Protein AF-A0AAP2E3U0-F1 (afdb_monomer_lite)

Foldseek 3Di:
DVVVVVPDPPVVVVVVQVVCVVVVNPDPPPPPPPVVVVVVPPPPDDPDDDDDDPPPDDPQWDWDFQPPPDPDDGDIDTGGPPDDDDDDDDD

Radius of gyration: 23.52 Å; chains: 1; bounding box: 49×25×58 Å

Secondary structure (DSSP, 8-state):
-HHHHTTS-HHHHHHHHHHHHHTT---------HHHHHHHT-------------------EEEEEEE-STT--SEEEEEETTS--------

pLDDT: mean 71.76, std 15.89, range [39.75, 94.62]

Sequence (91 aa):
LNLLIEKLPEDYLKSIFSQLKILGISEIK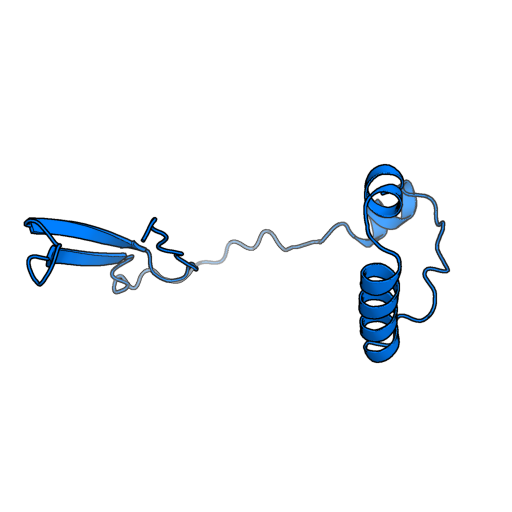ELGNPLELEKKFKFTKSINKSIKNSLCHNKSSIYLKGGRQNNLKYVEVTIPKNQITVITGVS

Structure (mmCIF, N/CA/C/O backbone):
data_AF-A0AAP2E3U0-F1
#
_entry.id   AF-A0AAP2E3U0-F1
#
loop_
_atom_site.group_PDB
_atom_site.id
_atom_site.type_symbol
_atom_site.label_atom_id
_atom_site.label_alt_id
_atom_site.label_comp_id
_atom_site.label_asym_id
_atom_site.label_entity_id
_atom_site.label_seq_id
_atom_site.pdbx_PDB_ins_code
_atom_site.Cartn_x
_atom_site.Cartn_y
_atom_site.Cartn_z
_atom_site.occupancy
_atom_site.B_iso_or_equiv
_atom_site.auth_seq_id
_atom_site.auth_comp_id
_atom_site.auth_asym_id
_atom_site.auth_atom_id
_atom_site.pdbx_PDB_model_num
ATOM 1 N N . LEU A 1 1 ? 7.228 -12.710 22.574 1.00 47.69 1 LEU A N 1
ATOM 2 C CA . LEU A 1 1 ? 7.983 -11.437 22.647 1.00 47.69 1 LEU A CA 1
ATOM 3 C C . LEU A 1 1 ? 9.468 -11.651 22.949 1.00 47.69 1 LEU A C 1
ATOM 5 O O . LEU A 1 1 ? 10.275 -11.025 22.281 1.00 47.69 1 LEU A O 1
ATOM 9 N N . ASN A 1 2 ? 9.834 -12.560 23.864 1.00 39.75 2 ASN A N 1
ATOM 10 C CA . ASN A 1 2 ? 11.240 -12.816 24.228 1.00 39.75 2 ASN A CA 1
ATOM 11 C C . ASN A 1 2 ? 12.159 -13.169 23.044 1.00 39.75 2 ASN A C 1
ATOM 13 O O . ASN A 1 2 ? 13.279 -12.684 23.006 1.00 39.75 2 ASN A O 1
ATOM 17 N N . LEU A 1 3 ? 11.669 -13.895 22.028 1.00 43.72 3 LEU A N 1
ATOM 18 C CA . LEU A 1 3 ? 12.459 -14.224 20.827 1.00 43.72 3 LEU A CA 1
ATOM 19 C C . LEU A 1 3 ? 12.797 -13.010 19.932 1.00 43.72 3 LEU A C 1
ATOM 21 O O . LEU A 1 3 ? 13.709 -13.077 19.116 1.00 43.72 3 LEU A O 1
ATOM 25 N N . LEU A 1 4 ? 12.019 -11.925 20.034 1.00 47.47 4 LEU A N 1
ATOM 26 C CA . LEU A 1 4 ? 12.158 -10.709 19.218 1.00 47.47 4 LEU A CA 1
ATOM 27 C C . LEU A 1 4 ? 13.071 -9.677 19.892 1.00 47.47 4 LEU A C 1
ATOM 29 O O . LEU A 1 4 ? 13.738 -8.917 19.201 1.00 47.47 4 LEU A O 1
ATOM 33 N N . ILE A 1 5 ? 13.117 -9.687 21.227 1.00 54.25 5 ILE A N 1
ATOM 34 C CA . ILE A 1 5 ? 13.984 -8.822 22.038 1.00 54.25 5 ILE A CA 1
ATOM 35 C C . ILE A 1 5 ? 15.446 -9.265 21.903 1.00 54.25 5 ILE A C 1
ATOM 37 O O . ILE A 1 5 ? 16.327 -8.428 21.784 1.00 54.25 5 ILE A O 1
ATOM 41 N N . GLU A 1 6 ? 15.695 -10.574 21.813 1.00 56.34 6 GLU A N 1
ATOM 42 C CA . GLU A 1 6 ? 17.049 -11.140 21.721 1.00 56.34 6 GLU A CA 1
ATOM 43 C C . GLU A 1 6 ? 17.736 -10.885 20.364 1.00 56.34 6 GLU A C 1
ATOM 45 O O . GLU A 1 6 ? 18.957 -10.946 20.252 1.00 56.34 6 GLU A O 1
ATOM 50 N N . LYS A 1 7 ? 16.957 -10.579 19.315 1.00 58.50 7 LYS A N 1
ATOM 51 C CA . LYS A 1 7 ? 17.466 -10.303 17.960 1.00 58.50 7 LYS A CA 1
ATOM 52 C C . LYS A 1 7 ? 17.546 -8.823 17.602 1.00 58.50 7 LYS A C 1
ATOM 54 O O . LYS A 1 7 ? 18.012 -8.508 16.505 1.00 58.50 7 LYS A O 1
ATOM 59 N N . LEU A 1 8 ? 17.072 -7.926 18.464 1.00 65.56 8 LEU A N 1
ATOM 60 C CA . LEU A 1 8 ? 17.022 -6.507 18.145 1.00 65.56 8 LEU A CA 1
ATOM 61 C C . LEU A 1 8 ? 18.213 -5.781 18.787 1.00 65.56 8 LEU A C 1
ATOM 63 O O . LEU A 1 8 ? 18.382 -5.881 19.999 1.00 65.56 8 LEU A O 1
ATOM 67 N N . PRO A 1 9 ? 19.036 -5.050 18.012 1.00 76.75 9 PRO A N 1
ATOM 68 C CA . PRO A 1 9 ? 20.149 -4.292 18.576 1.00 76.75 9 PRO A CA 1
ATOM 69 C C . PRO A 1 9 ? 19.666 -3.293 19.637 1.00 76.75 9 PRO A C 1
ATOM 71 O O . PRO A 1 9 ? 18.636 -2.640 19.454 1.00 76.75 9 PRO A O 1
ATOM 74 N N . GLU A 1 10 ? 20.438 -3.140 20.713 1.00 71.81 10 GLU A N 1
ATOM 75 C CA . GLU A 1 10 ? 20.112 -2.299 21.881 1.00 71.81 10 GLU A CA 1
ATOM 76 C C . GLU A 1 10 ? 19.725 -0.855 21.511 1.00 71.81 10 GLU A C 1
ATOM 78 O O . GLU A 1 10 ? 18.830 -0.254 22.111 1.00 71.81 10 GLU A O 1
ATOM 83 N N . ASP A 1 11 ? 20.329 -0.310 20.454 1.00 71.06 11 ASP A N 1
ATOM 84 C CA . ASP A 1 11 ? 20.038 1.037 19.957 1.00 71.06 11 ASP A CA 1
ATOM 85 C C . ASP A 1 11 ? 18.590 1.194 19.466 1.00 71.06 11 ASP A C 1
ATOM 87 O O . ASP A 1 11 ? 17.951 2.230 19.686 1.00 71.06 11 ASP A O 1
ATOM 91 N N . TYR A 1 12 ? 18.031 0.151 18.846 1.00 76.38 12 TYR A N 1
ATOM 92 C CA . TYR A 1 12 ? 16.637 0.145 18.402 1.00 76.38 12 TYR A CA 1
ATOM 93 C C . TYR A 1 12 ? 15.681 0.054 19.585 1.00 76.38 12 TYR A C 1
ATOM 95 O O . TYR A 1 12 ? 14.682 0.775 19.616 1.00 76.38 12 TYR A O 1
ATOM 103 N N . LEU A 1 13 ? 16.004 -0.770 20.584 1.00 73.62 13 LEU A N 1
ATOM 104 C CA . LEU A 1 13 ? 15.223 -0.850 21.818 1.00 73.62 13 LEU A CA 1
ATOM 105 C C . LEU A 1 13 ? 15.181 0.510 22.516 1.00 73.62 13 LEU A C 1
ATOM 107 O O . LEU A 1 13 ? 14.106 0.989 22.876 1.00 73.62 13 LEU A O 1
ATOM 111 N N . LYS A 1 14 ? 16.323 1.192 22.612 1.00 76.25 14 LYS A N 1
ATOM 112 C CA . LYS A 1 14 ? 16.422 2.530 23.205 1.00 76.25 14 LYS A CA 1
ATOM 113 C C . LYS A 1 14 ? 15.563 3.566 22.474 1.00 76.25 14 LYS A C 1
ATOM 115 O O . LYS A 1 14 ? 14.904 4.384 23.119 1.00 76.25 14 LYS A O 1
ATOM 120 N N . SER A 1 15 ? 15.531 3.510 21.142 1.00 78.38 15 SER A N 1
ATOM 121 C CA . SER A 1 15 ? 14.677 4.375 20.319 1.00 78.38 15 SER A CA 1
ATOM 122 C C . SER A 1 15 ? 13.187 4.104 20.558 1.00 78.38 15 SER A C 1
ATOM 124 O O . SER A 1 15 ? 12.414 5.034 20.800 1.00 78.38 15 SER A O 1
ATOM 126 N N . ILE A 1 16 ? 12.792 2.828 20.591 1.00 80.56 16 ILE A N 1
ATOM 127 C CA . ILE A 1 16 ? 11.408 2.409 20.848 1.00 80.56 16 ILE A CA 1
ATOM 128 C C . ILE A 1 16 ? 10.961 2.846 22.250 1.00 80.56 16 ILE A C 1
ATOM 130 O O . ILE A 1 16 ? 9.903 3.456 22.399 1.00 80.56 16 ILE A O 1
ATOM 134 N N . PHE A 1 17 ? 11.776 2.613 23.281 1.00 75.88 17 PHE A N 1
ATOM 135 C CA . PHE A 1 17 ? 11.452 3.027 24.649 1.00 75.88 17 PHE A CA 1
ATOM 136 C C . PHE A 1 17 ? 11.367 4.548 24.806 1.00 75.88 17 PHE A C 1
ATOM 138 O O . PHE A 1 17 ? 10.508 5.038 25.539 1.00 75.88 17 PHE A O 1
ATOM 145 N N . SER A 1 18 ? 12.203 5.306 24.092 1.00 76.31 18 SER A N 1
ATOM 146 C CA . SER A 1 18 ? 12.108 6.770 24.047 1.00 76.31 18 SER A CA 1
ATOM 147 C C . SER A 1 18 ? 10.756 7.226 23.494 1.00 76.31 18 SER A C 1
ATOM 149 O O . SER A 1 18 ? 10.070 8.040 24.114 1.00 76.31 18 SER A O 1
ATOM 151 N N . GLN A 1 19 ? 10.324 6.643 22.373 1.00 79.25 19 GLN A N 1
ATOM 152 C CA . GLN A 1 19 ? 9.034 6.960 21.758 1.00 79.25 19 GLN A CA 1
ATOM 153 C C . GLN A 1 19 ? 7.857 6.594 22.668 1.00 79.25 19 GLN A C 1
ATOM 155 O O . GLN A 1 19 ? 6.942 7.397 22.844 1.00 79.25 19 GLN A O 1
ATOM 160 N N . LEU A 1 20 ? 7.898 5.422 23.303 1.00 77.00 20 LEU A N 1
ATOM 161 C CA . LEU A 1 20 ? 6.867 4.999 24.256 1.00 77.00 20 LEU A CA 1
ATOM 162 C C . LEU A 1 20 ? 6.789 5.940 25.466 1.00 77.00 20 LEU A C 1
ATOM 164 O O . LEU A 1 20 ? 5.695 6.321 25.886 1.00 77.00 20 LEU A O 1
ATOM 168 N N . LYS A 1 21 ? 7.939 6.400 25.969 1.00 75.62 21 LYS A N 1
ATOM 169 C CA . LYS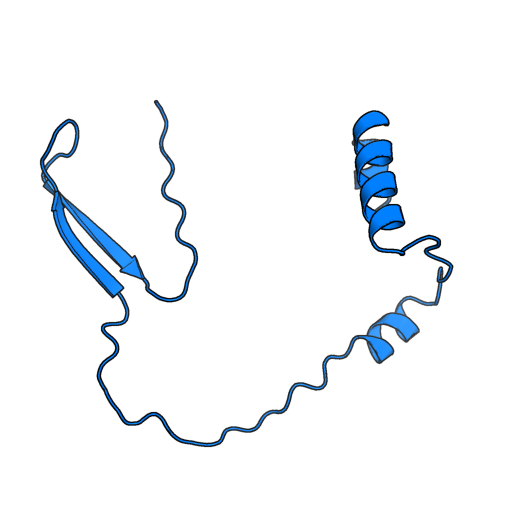 A 1 21 ? 8.009 7.379 27.058 1.00 75.62 21 LYS A CA 1
ATOM 170 C C . LYS A 1 21 ? 7.421 8.735 26.662 1.00 75.62 21 LYS A C 1
ATOM 172 O O . LYS A 1 21 ? 6.706 9.331 27.463 1.00 75.62 21 LYS A O 1
ATOM 1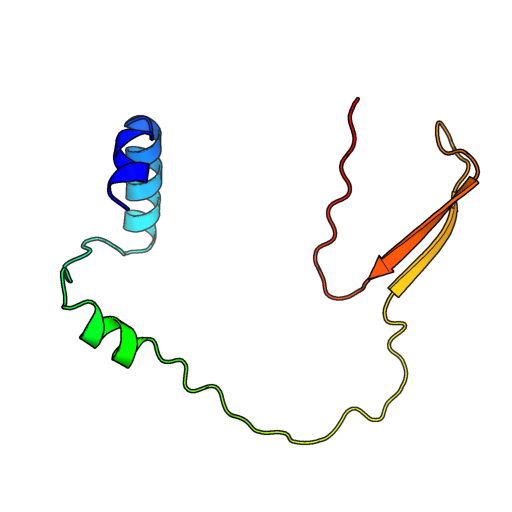77 N N . ILE A 1 22 ? 7.682 9.203 25.437 1.00 78.00 22 ILE A N 1
ATOM 178 C CA . ILE A 1 22 ? 7.089 10.438 24.887 1.00 78.00 22 ILE A CA 1
ATOM 179 C C . ILE A 1 22 ? 5.560 10.330 24.827 1.00 78.00 22 ILE A C 1
ATOM 181 O O . ILE A 1 22 ? 4.861 11.298 25.112 1.00 78.00 22 ILE A O 1
ATOM 185 N N . LEU A 1 23 ? 5.038 9.142 24.520 1.00 70.94 23 LEU A N 1
ATOM 186 C CA . LEU A 1 23 ? 3.602 8.854 24.493 1.00 70.94 23 LEU A CA 1
ATOM 187 C C . LEU A 1 23 ? 2.979 8.686 25.895 1.00 70.94 23 LEU A C 1
ATOM 189 O O . LEU A 1 23 ? 1.792 8.386 25.998 1.00 70.94 23 LEU A O 1
ATOM 193 N N . GLY A 1 24 ? 3.751 8.876 26.973 1.00 65.75 24 GLY A N 1
ATOM 194 C CA . GLY A 1 24 ? 3.282 8.731 28.355 1.00 65.75 24 GLY A CA 1
ATOM 195 C C . GLY A 1 24 ? 3.154 7.278 28.823 1.00 65.75 24 GLY A C 1
ATOM 196 O O . GLY A 1 24 ? 2.589 7.020 29.882 1.00 65.75 24 GLY A O 1
ATOM 197 N N . ILE A 1 25 ? 3.685 6.324 28.055 1.00 69.50 25 ILE A N 1
ATOM 198 C CA . ILE A 1 25 ? 3.683 4.896 28.378 1.00 69.50 25 ILE A CA 1
ATOM 199 C C . ILE A 1 25 ? 4.990 4.609 29.127 1.00 69.50 25 ILE A C 1
ATOM 201 O O . ILE A 1 25 ? 5.992 4.209 28.537 1.00 69.50 25 ILE A O 1
ATOM 205 N N . SER A 1 26 ? 5.020 4.916 30.425 1.00 59.28 26 SER A N 1
ATOM 206 C CA . SER A 1 26 ? 6.245 4.858 31.239 1.00 59.28 26 SER A CA 1
ATOM 207 C C . SER A 1 26 ?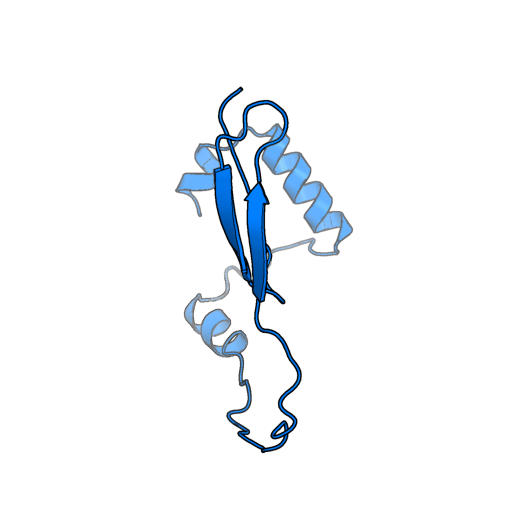 6.487 3.513 31.923 1.00 59.28 26 SER A C 1
ATOM 209 O O . SER A 1 26 ? 7.634 3.197 32.222 1.00 59.28 26 SER A O 1
ATOM 211 N N . GLU A 1 27 ? 5.461 2.691 32.135 1.00 58.16 27 GLU A N 1
ATOM 212 C CA . GLU A 1 27 ? 5.607 1.379 32.766 1.00 58.16 27 GLU A CA 1
ATOM 213 C C . GLU A 1 27 ? 4.582 0.404 32.184 1.00 58.16 27 GLU A C 1
ATOM 215 O O . GLU A 1 27 ? 3.374 0.596 32.323 1.00 58.16 27 GLU A O 1
ATOM 220 N N . ILE A 1 28 ? 5.046 -0.700 31.596 1.00 59.78 28 ILE A N 1
ATOM 221 C CA . ILE A 1 28 ? 4.213 -1.902 31.490 1.00 59.78 28 ILE A CA 1
ATOM 222 C C . ILE A 1 28 ? 4.185 -2.500 32.902 1.00 59.78 28 ILE A C 1
ATOM 224 O O . ILE A 1 28 ? 4.932 -3.419 33.220 1.00 59.78 28 ILE A O 1
ATOM 228 N N . LYS A 1 29 ? 3.391 -1.901 33.795 1.00 56.47 29 LYS A N 1
ATOM 229 C CA . LYS A 1 29 ? 3.220 -2.372 35.181 1.00 56.47 29 LYS A CA 1
ATOM 230 C C . LYS A 1 29 ? 2.277 -3.564 35.296 1.00 56.47 29 LYS A C 1
ATOM 232 O O . LYS A 1 29 ? 2.140 -4.144 36.364 1.00 56.47 29 LYS A O 1
ATOM 237 N N . GLU A 1 30 ? 1.668 -3.971 34.195 1.00 56.03 30 GLU A N 1
ATOM 238 C CA . GLU A 1 30 ? 0.874 -5.181 34.139 1.00 56.03 30 GLU A CA 1
ATOM 239 C C . GLU A 1 30 ? 1.692 -6.268 33.431 1.00 56.03 30 GLU A C 1
ATOM 241 O O . GLU A 1 30 ? 1.502 -6.528 32.246 1.00 56.03 30 GLU A O 1
ATOM 246 N N . LEU A 1 31 ? 2.493 -7.023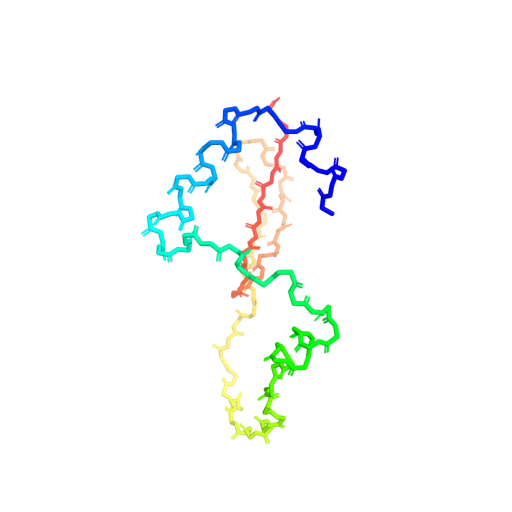 34.194 1.00 51.50 31 LEU A N 1
ATOM 247 C CA . LEU A 1 31 ? 2.493 -8.478 33.980 1.00 51.50 31 LEU A CA 1
ATOM 248 C C . LEU A 1 31 ? 1.188 -9.034 34.584 1.00 51.50 31 LEU A C 1
ATOM 250 O O . LEU A 1 31 ? 1.186 -9.911 35.441 1.00 51.50 31 LEU A O 1
ATOM 254 N N . GLY A 1 32 ? 0.068 -8.413 34.207 1.00 55.41 32 GLY A N 1
ATOM 255 C CA . GLY A 1 32 ? -1.265 -8.863 34.540 1.00 55.41 32 GLY A CA 1
ATOM 256 C C . GLY A 1 32 ? -1.515 -10.156 33.788 1.00 55.41 32 GLY A C 1
ATOM 257 O O . GLY A 1 32 ? -0.955 -10.382 32.709 1.00 55.41 32 GLY A O 1
ATOM 258 N N . ASN A 1 33 ? -2.332 -11.025 34.372 1.00 62.84 33 ASN A N 1
ATOM 259 C CA . ASN A 1 33 ? -2.633 -12.307 33.761 1.00 62.84 33 ASN A CA 1
ATOM 260 C C . ASN A 1 33 ? -3.127 -12.086 32.319 1.00 62.84 33 ASN A C 1
ATOM 262 O O . ASN A 1 33 ? -4.031 -11.271 32.108 1.00 62.84 33 ASN A O 1
ATOM 266 N N . PRO A 1 34 ? -2.598 -12.824 31.323 1.00 62.50 34 PRO A N 1
ATOM 267 C CA . PRO A 1 34 ? -3.016 -12.686 29.925 1.00 62.50 34 PRO A CA 1
ATOM 268 C C . PRO A 1 34 ? -4.541 -12.774 29.757 1.00 62.50 34 PRO A C 1
ATOM 270 O O . PRO A 1 34 ? -5.141 -12.051 28.966 1.00 62.50 34 PRO A O 1
ATOM 273 N N . LEU A 1 35 ? -5.177 -13.597 30.597 1.00 65.50 35 LEU A N 1
ATOM 274 C CA . LEU A 1 35 ? -6.618 -13.829 30.634 1.00 65.50 35 LEU A CA 1
ATOM 275 C C . LEU A 1 35 ? -7.448 -12.599 31.062 1.00 65.50 35 LEU A C 1
ATOM 277 O O . LEU A 1 35 ? -8.618 -12.484 30.695 1.00 65.50 35 LEU A O 1
ATOM 281 N N . GLU A 1 36 ? -6.882 -11.692 31.863 1.00 65.38 36 GLU A N 1
ATOM 282 C CA . GLU A 1 36 ? -7.545 -10.449 32.291 1.00 65.38 36 GLU A CA 1
ATOM 283 C C . GLU A 1 36 ? -7.433 -9.360 31.226 1.00 65.38 36 GLU A C 1
ATOM 285 O O . GLU A 1 36 ? -8.415 -8.668 30.944 1.00 65.38 36 GLU A O 1
ATOM 290 N N . LEU A 1 37 ? -6.273 -9.266 30.572 1.00 59.22 37 LEU A N 1
ATOM 291 C CA . LEU A 1 37 ? -6.049 -8.368 29.440 1.00 59.22 37 LEU A CA 1
ATOM 292 C C . LEU A 1 37 ? -6.988 -8.722 28.280 1.00 59.22 37 LEU A C 1
ATOM 294 O O . LEU A 1 37 ? -7.667 -7.844 27.748 1.00 59.22 37 LEU A O 1
ATOM 298 N N . GLU A 1 38 ? -7.137 -10.006 27.954 1.00 65.56 38 GLU A N 1
ATOM 299 C CA . GLU A 1 38 ? -8.073 -10.455 26.915 1.00 65.56 38 GLU A CA 1
ATOM 300 C C . GLU A 1 38 ? -9.529 -10.057 27.195 1.00 65.56 38 GLU A C 1
ATOM 302 O O . GLU A 1 38 ? -10.263 -9.706 26.272 1.00 65.56 38 GLU A O 1
ATOM 307 N N . LYS A 1 39 ? -9.967 -10.065 28.460 1.00 65.94 39 LYS A N 1
ATOM 308 C CA . LYS A 1 39 ? -11.322 -9.617 28.828 1.00 65.94 39 LYS A CA 1
ATOM 309 C C . LYS A 1 39 ? -11.486 -8.105 28.671 1.00 65.94 39 LYS A C 1
ATOM 311 O O . LYS A 1 39 ? -12.538 -7.663 28.216 1.00 65.94 39 LYS A O 1
ATOM 316 N N . LYS A 1 40 ? -10.454 -7.328 29.009 1.00 60.12 40 LYS A N 1
ATOM 317 C CA . LYS A 1 40 ? -10.438 -5.856 28.929 1.00 60.12 40 LYS A CA 1
ATOM 318 C C . LYS A 1 40 ? -10.347 -5.352 27.479 1.00 60.12 40 LYS A C 1
ATOM 320 O O . LYS A 1 40 ? -10.933 -4.324 27.153 1.00 60.12 40 LYS A O 1
ATOM 325 N N . PHE A 1 41 ? -9.670 -6.101 26.605 1.00 61.72 41 PHE A N 1
ATOM 326 C CA . PHE A 1 41 ? -9.477 -5.781 25.184 1.00 61.72 41 PHE A CA 1
ATOM 327 C C . PHE A 1 41 ? -10.485 -6.450 24.230 1.00 61.72 41 PHE A C 1
ATOM 329 O O . PHE A 1 41 ? -10.381 -6.265 23.015 1.00 61.72 41 PHE A O 1
ATOM 336 N N . LYS A 1 42 ? -11.499 -7.177 24.732 1.00 58.22 42 LYS A N 1
ATOM 337 C CA . LYS A 1 42 ? -12.644 -7.621 23.914 1.00 58.22 42 LYS A CA 1
ATOM 338 C C . LYS A 1 42 ? -13.459 -6.408 23.476 1.00 58.22 42 LYS A C 1
ATOM 340 O O . LYS A 1 42 ? -14.383 -5.954 24.140 1.00 58.22 42 LYS A O 1
ATOM 345 N N . PHE A 1 43 ? -13.071 -5.898 22.320 1.00 55.75 43 PHE A N 1
ATOM 346 C CA . PHE A 1 43 ? -13.680 -4.806 21.590 1.00 55.75 43 PHE A CA 1
ATOM 347 C C . PHE A 1 43 ? -15.173 -5.111 21.354 1.00 55.75 43 PHE A C 1
ATOM 349 O O . PHE A 1 43 ? -15.530 -5.860 20.444 1.00 55.75 43 PHE A O 1
ATOM 356 N N . THR A 1 44 ? -16.071 -4.562 22.174 1.00 57.50 44 THR A N 1
ATOM 357 C CA . THR A 1 44 ? -17.523 -4.646 21.957 1.00 57.50 44 THR A CA 1
ATOM 358 C C . THR A 1 44 ? -17.920 -3.743 20.790 1.00 57.50 44 THR A C 1
ATOM 360 O O . THR A 1 44 ? -18.562 -2.708 20.955 1.00 57.50 44 THR A O 1
ATOM 363 N N . LYS A 1 45 ? -17.557 -4.112 19.558 1.00 52.44 45 LYS A N 1
ATOM 364 C CA . LYS A 1 45 ? -18.067 -3.419 18.368 1.00 52.44 45 LYS A CA 1
ATOM 365 C C . LYS A 1 45 ? -19.329 -4.099 17.868 1.00 52.44 45 LYS A C 1
ATOM 367 O O . LYS A 1 45 ? -19.301 -4.968 17.008 1.00 52.44 45 LYS A O 1
ATOM 372 N N . SER A 1 46 ? -20.429 -3.659 18.472 1.00 52.22 46 SER A N 1
ATOM 373 C CA . SER A 1 46 ? -21.602 -3.129 17.773 1.00 52.22 46 SER A CA 1
ATOM 374 C C . SER A 1 46 ? -21.885 -3.757 16.401 1.00 52.22 46 SER A C 1
ATOM 376 O O . SER A 1 46 ? -21.392 -3.311 15.367 1.00 52.22 46 SER A O 1
ATOM 378 N N . ILE A 1 47 ? -22.737 -4.779 16.412 1.00 52.41 47 ILE A N 1
ATOM 379 C CA . ILE A 1 47 ? -23.273 -5.492 15.244 1.00 52.41 47 ILE A CA 1
ATOM 380 C C . ILE A 1 47 ? -24.422 -4.706 14.558 1.00 52.41 47 ILE A C 1
ATOM 382 O O . ILE A 1 47 ? -25.148 -5.244 13.735 1.00 52.41 47 ILE A O 1
ATOM 386 N N . ASN A 1 48 ? -24.586 -3.403 14.797 1.00 52.09 48 ASN A N 1
ATOM 387 C CA . ASN A 1 48 ? -25.578 -2.590 14.075 1.00 52.09 48 ASN A CA 1
ATOM 388 C C . ASN A 1 48 ? -24.964 -2.156 12.724 1.00 52.09 48 ASN A C 1
ATOM 390 O O . ASN A 1 48 ? -24.158 -1.236 12.700 1.00 52.09 48 ASN A O 1
ATOM 394 N N . LYS A 1 49 ? -25.175 -2.762 11.546 1.00 57.22 49 LYS A N 1
ATOM 395 C CA . LYS A 1 49 ? -26.382 -3.287 10.865 1.00 57.22 49 LYS A CA 1
ATOM 396 C C . LYS A 1 49 ? -27.571 -2.318 10.771 1.00 57.22 49 LYS A C 1
ATOM 398 O O . LYS A 1 49 ? -28.720 -2.733 10.822 1.00 57.22 49 LYS A O 1
ATOM 403 N N . SER A 1 50 ? -27.306 -1.037 10.526 1.00 52.88 50 SER A N 1
ATOM 404 C CA . SER A 1 50 ? -28.305 -0.106 9.972 1.00 52.88 50 SER A CA 1
ATOM 405 C C . SER A 1 50 ? -27.669 0.631 8.786 1.00 52.88 50 SER A C 1
ATOM 407 O O . SER A 1 50 ? -26.736 1.400 8.962 1.00 52.88 50 SER A O 1
ATOM 409 N N . ILE A 1 51 ? -27.872 0.178 7.548 1.00 63.78 51 ILE A N 1
ATOM 410 C CA . ILE A 1 51 ? -28.999 0.567 6.680 1.00 63.78 51 ILE A CA 1
ATOM 411 C C . ILE A 1 51 ? -28.967 2.071 6.340 1.00 63.78 51 ILE A C 1
ATOM 413 O O . ILE A 1 51 ? -29.744 2.867 6.847 1.00 63.78 51 ILE A O 1
ATOM 417 N N . LYS A 1 52 ? -28.054 2.446 5.439 1.00 51.44 52 LYS A N 1
ATOM 418 C CA . LYS A 1 52 ? -28.281 3.309 4.263 1.00 51.44 52 LYS A CA 1
ATOM 419 C C . LYS A 1 52 ? -26.924 3.534 3.614 1.00 51.44 52 LYS A C 1
ATOM 421 O O . LYS A 1 52 ? -26.061 4.140 4.223 1.00 51.44 52 LYS A O 1
ATOM 426 N N . ASN A 1 53 ? -26.736 3.004 2.413 1.00 49.84 53 ASN A N 1
ATOM 427 C CA . ASN A 1 53 ? -26.060 3.697 1.312 1.00 49.84 53 ASN A CA 1
ATOM 428 C C . ASN A 1 53 ? -26.378 2.944 0.018 1.00 49.84 53 ASN A C 1
ATOM 430 O O . ASN A 1 53 ? -25.519 2.529 -0.751 1.00 49.84 53 ASN A O 1
ATOM 434 N N . SER A 1 54 ? -27.678 2.788 -0.217 1.00 61.28 54 SER A N 1
ATOM 435 C CA . SER A 1 54 ? -28.265 2.631 -1.540 1.00 61.28 54 SER A CA 1
ATOM 436 C C . SER A 1 54 ? -28.181 3.971 -2.283 1.00 61.28 54 SER A C 1
ATOM 438 O O . SER A 1 54 ? -29.202 4.592 -2.546 1.00 61.28 54 SER A O 1
ATOM 440 N N . LEU A 1 55 ? -26.969 4.461 -2.547 1.00 58.50 55 LEU A N 1
ATOM 441 C CA . LEU A 1 55 ? -26.694 5.555 -3.482 1.00 58.50 55 LEU A CA 1
ATOM 442 C C . LEU A 1 55 ? -25.392 5.202 -4.201 1.00 58.50 55 LEU A C 1
ATOM 444 O O . LEU A 1 55 ? -24.281 5.592 -3.850 1.00 58.50 55 LEU A O 1
ATOM 448 N N . CYS A 1 56 ? -25.584 4.332 -5.180 1.00 52.50 56 CYS A N 1
ATOM 449 C CA . CYS A 1 56 ? -24.655 3.887 -6.195 1.00 52.50 56 CYS A CA 1
ATOM 450 C C . CYS A 1 56 ? -23.978 5.065 -6.914 1.00 52.50 56 CYS A C 1
ATOM 452 O O . CYS A 1 56 ? -24.433 5.514 -7.963 1.00 52.50 56 CYS A O 1
ATOM 454 N N . HIS A 1 57 ? -22.862 5.546 -6.368 1.00 53.25 57 HIS A N 1
ATOM 455 C CA . HIS A 1 57 ? -21.861 6.298 -7.126 1.00 53.25 57 HIS A CA 1
ATOM 456 C C . HIS A 1 57 ? -20.489 6.274 -6.445 1.00 53.25 57 HIS A C 1
ATOM 458 O O . HIS A 1 57 ? -19.854 7.297 -6.226 1.00 53.25 57 HIS A O 1
ATOM 464 N N . ASN A 1 58 ? -19.990 5.081 -6.125 1.00 55.94 58 ASN A N 1
ATOM 465 C CA . ASN A 1 58 ? -18.578 4.911 -5.810 1.00 55.94 58 ASN A CA 1
ATOM 466 C C . ASN A 1 58 ? -17.991 3.908 -6.792 1.00 55.94 58 ASN A C 1
ATOM 468 O O . ASN A 1 58 ? -18.116 2.702 -6.608 1.00 55.94 58 ASN A O 1
ATOM 472 N N . LYS A 1 59 ? -17.370 4.418 -7.866 1.00 61.12 59 LYS A N 1
ATOM 473 C CA . LYS A 1 59 ? -16.455 3.627 -8.700 1.00 61.12 59 LYS A CA 1
ATOM 474 C C . LYS A 1 59 ? -15.412 3.043 -7.752 1.00 61.12 59 LYS A C 1
ATOM 476 O O . LYS A 1 59 ? -14.548 3.790 -7.297 1.00 61.12 59 LYS A O 1
ATOM 481 N N . SER A 1 60 ? -15.563 1.767 -7.421 1.00 80.81 60 SER A N 1
ATOM 482 C CA . SER A 1 60 ? -14.841 1.026 -6.379 1.00 80.81 60 SER A CA 1
ATOM 483 C C . SER A 1 60 ? -13.336 0.914 -6.642 1.00 80.81 60 SER A C 1
ATOM 485 O O . SER A 1 60 ? -12.565 0.575 -5.749 1.00 80.81 60 SER A O 1
ATOM 487 N N . SER A 1 61 ? -12.900 1.258 -7.852 1.00 87.19 61 SER A N 1
ATOM 488 C CA . SER A 1 61 ? -11.510 1.210 -8.284 1.00 87.19 61 SER A CA 1
ATOM 489 C C . SER A 1 61 ? -11.188 2.287 -9.330 1.00 87.19 61 SER A C 1
ATOM 491 O O . SER A 1 61 ? -12.070 2.934 -9.904 1.00 87.19 61 SER A O 1
ATOM 493 N N . ILE A 1 62 ? -9.894 2.522 -9.527 1.00 90.12 62 ILE A N 1
ATOM 494 C CA . ILE A 1 62 ? -9.280 3.332 -10.579 1.00 90.12 62 ILE A CA 1
ATOM 495 C C . ILE A 1 62 ? -8.739 2.352 -11.622 1.00 90.12 62 ILE A C 1
ATOM 497 O O . ILE A 1 62 ? -7.909 1.511 -11.291 1.00 90.12 62 ILE A O 1
ATOM 501 N N . TYR A 1 63 ? -9.204 2.449 -12.868 1.00 93.06 63 TYR A N 1
ATOM 502 C CA . TYR A 1 63 ? -8.717 1.617 -13.970 1.00 93.06 63 TYR A CA 1
ATOM 503 C C . TYR A 1 63 ? -7.730 2.399 -14.836 1.00 93.06 63 TYR A C 1
ATOM 505 O O . TYR A 1 63 ? -8.081 3.433 -15.405 1.00 93.06 63 TYR A O 1
ATOM 513 N N . LEU A 1 64 ? -6.505 1.898 -14.942 1.00 91.31 64 LEU A N 1
ATOM 514 C CA . LEU A 1 64 ? -5.467 2.385 -15.839 1.00 91.31 64 LEU A CA 1
ATOM 515 C C . LEU A 1 64 ? -5.451 1.490 -17.076 1.00 91.31 64 LEU A C 1
ATOM 517 O O . LEU A 1 64 ? -5.123 0.309 -16.982 1.00 91.31 64 LEU A O 1
ATOM 521 N N . LYS A 1 65 ? -5.803 2.052 -18.235 1.00 92.56 65 LYS A N 1
ATOM 522 C CA . LYS A 1 65 ? -5.833 1.330 -19.510 1.00 92.56 65 LYS A CA 1
ATOM 523 C C . LYS A 1 65 ? -4.640 1.710 -20.378 1.00 92.56 65 LYS A C 1
ATOM 525 O O . LYS A 1 65 ? -4.4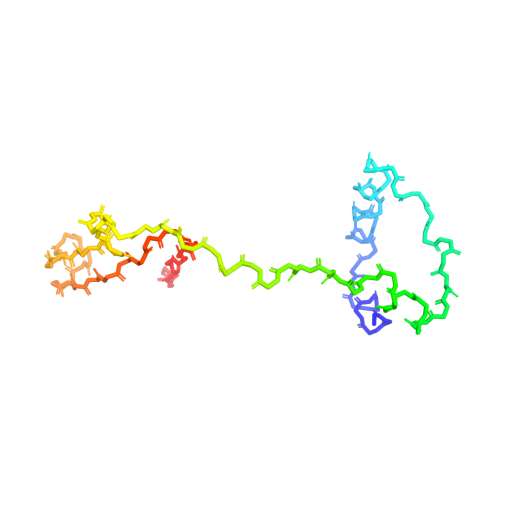82 2.874 -20.737 1.00 92.56 65 LYS A O 1
ATOM 530 N N . GLY A 1 66 ? -3.856 0.716 -20.785 1.00 88.31 66 GLY A N 1
ATOM 531 C CA . GLY A 1 66 ? -2.867 0.850 -21.850 1.00 88.31 66 GLY A CA 1
ATOM 532 C C . GLY A 1 66 ? -1.700 1.780 -21.526 1.00 88.31 66 GLY A C 1
ATOM 533 O O . GLY A 1 66 ? -1.264 2.510 -22.418 1.00 88.31 66 GLY A O 1
ATOM 534 N N . GLY A 1 67 ? -1.193 1.742 -20.291 1.00 90.56 67 GLY A N 1
ATOM 535 C CA . GLY A 1 67 ? 0.021 2.447 -19.883 1.00 90.56 67 GLY A CA 1
ATOM 536 C C . GLY A 1 67 ? 1.211 2.001 -20.733 1.00 90.56 67 GLY A C 1
ATOM 537 O O . GLY A 1 67 ? 1.554 0.821 -20.765 1.00 90.56 67 GLY A O 1
ATOM 538 N N . ARG A 1 68 ? 1.805 2.935 -21.476 1.00 93.81 68 ARG A N 1
ATOM 539 C CA . ARG A 1 68 ? 2.764 2.616 -22.548 1.00 93.81 68 ARG A CA 1
ATOM 540 C C . ARG A 1 68 ? 3.926 3.608 -22.679 1.00 93.81 68 ARG A C 1
ATOM 542 O O . ARG A 1 68 ? 4.574 3.672 -23.714 1.00 93.81 68 ARG A O 1
ATOM 549 N N . GLN A 1 69 ? 4.143 4.425 -21.650 1.00 92.81 69 GLN A N 1
ATOM 550 C CA . GLN A 1 69 ? 5.227 5.404 -21.610 1.00 92.81 69 GLN A CA 1
ATOM 551 C C . GLN A 1 69 ? 6.443 4.829 -20.871 1.00 92.81 69 GLN A C 1
ATOM 553 O O . GLN A 1 69 ? 6.289 4.108 -19.883 1.00 92.81 69 GLN A O 1
ATOM 558 N N . ASN A 1 70 ? 7.648 5.186 -21.325 1.00 91.00 70 ASN A N 1
ATOM 559 C CA . ASN A 1 70 ? 8.928 4.684 -20.815 1.00 91.00 70 ASN A CA 1
ATOM 560 C C . ASN A 1 70 ? 9.018 3.151 -20.946 1.00 91.00 70 ASN A C 1
ATOM 562 O O . ASN A 1 70 ? 8.779 2.604 -22.017 1.00 91.00 70 ASN A O 1
ATOM 566 N N . ASN A 1 71 ? 9.328 2.451 -19.854 1.00 89.56 71 ASN A N 1
ATOM 567 C CA . ASN A 1 71 ? 9.471 0.995 -19.822 1.00 89.56 71 ASN A CA 1
ATOM 568 C C . ASN A 1 71 ? 8.127 0.242 -19.766 1.00 89.56 71 ASN A C 1
ATOM 570 O O . ASN A 1 71 ? 8.114 -0.988 -19.689 1.00 89.56 71 ASN A O 1
ATOM 574 N N . LEU A 1 72 ? 6.990 0.946 -19.784 1.00 91.38 72 LEU A N 1
ATOM 575 C CA . LEU A 1 72 ? 5.674 0.314 -19.754 1.00 91.38 72 LEU A CA 1
ATOM 576 C C . LEU A 1 72 ? 5.314 -0.225 -21.143 1.00 91.38 72 LEU A C 1
ATOM 578 O O . LEU A 1 72 ? 5.237 0.522 -22.115 1.00 91.38 72 LEU A O 1
ATOM 582 N N . LYS A 1 73 ? 5.047 -1.529 -21.232 1.00 89.69 73 LYS A N 1
ATOM 583 C CA . LYS A 1 73 ? 4.645 -2.214 -22.469 1.00 89.69 73 LYS A CA 1
ATOM 584 C C . LYS A 1 73 ? 3.145 -2.522 -22.441 1.00 89.69 73 LYS A C 1
ATOM 586 O O . LYS A 1 73 ? 2.764 -3.658 -22.193 1.00 89.69 73 LYS A O 1
ATOM 591 N N . TYR A 1 74 ? 2.302 -1.514 -22.685 1.00 92.81 74 TYR A N 1
ATOM 592 C CA . TYR A 1 74 ? 0.834 -1.662 -22.754 1.00 92.81 74 TYR A CA 1
ATOM 593 C C . TYR A 1 74 ? 0.212 -2.309 -21.501 1.00 92.81 74 TYR A C 1
ATOM 595 O O . TYR A 1 74 ? -0.567 -3.254 -21.584 1.00 92.81 74 TYR A O 1
ATOM 603 N N . VAL A 1 75 ? 0.548 -1.783 -20.326 1.00 91.69 75 VAL A N 1
ATOM 604 C CA . VAL A 1 75 ? 0.091 -2.331 -19.044 1.00 91.69 75 VAL A CA 1
ATOM 605 C C . VAL A 1 75 ? -1.319 -1.836 -18.713 1.00 91.69 75 VAL A C 1
ATOM 607 O O . VAL A 1 75 ? -1.619 -0.645 -18.835 1.00 91.69 75 VAL A O 1
ATOM 610 N N . GLU A 1 76 ? -2.178 -2.744 -18.258 1.00 94.62 76 GLU A N 1
ATOM 611 C CA . GLU A 1 76 ? -3.498 -2.436 -17.704 1.00 94.62 76 GLU A CA 1
ATOM 612 C C . GLU A 1 76 ? -3.509 -2.761 -16.204 1.00 94.62 76 GLU A C 1
ATOM 614 O O . GLU A 1 76 ? -3.063 -3.834 -15.800 1.00 94.62 76 GLU A O 1
ATOM 619 N N . VAL A 1 77 ? -3.969 -1.830 -15.361 1.00 92.06 77 VAL A N 1
ATOM 620 C CA . VAL A 1 77 ? -3.933 -1.977 -13.892 1.00 92.06 77 VAL A CA 1
ATOM 621 C C . VAL A 1 77 ? -5.230 -1.477 -13.278 1.00 92.06 77 VAL A C 1
ATOM 623 O O . VAL A 1 77 ? -5.735 -0.420 -13.643 1.00 92.06 77 VAL A O 1
ATOM 626 N N . THR A 1 78 ? -5.742 -2.205 -12.289 1.00 93.31 78 THR A N 1
ATOM 627 C CA . THR A 1 78 ? -6.878 -1.763 -11.474 1.00 93.31 78 THR A CA 1
ATOM 628 C C . THR A 1 78 ? -6.405 -1.482 -10.056 1.00 93.31 78 THR A C 1
ATOM 630 O O . THR A 1 78 ? -5.932 -2.389 -9.378 1.00 93.31 78 THR A O 1
ATOM 633 N N . ILE A 1 79 ? -6.546 -0.240 -9.596 1.00 93.69 79 ILE A N 1
ATOM 634 C CA . ILE A 1 79 ? -6.178 0.175 -8.241 1.00 93.69 79 ILE A CA 1
ATOM 635 C C . ILE A 1 79 ? -7.460 0.358 -7.419 1.00 93.69 79 ILE A C 1
ATOM 637 O O . ILE A 1 79 ? -8.274 1.224 -7.743 1.00 93.69 79 ILE A O 1
ATOM 641 N N . PRO A 1 80 ? -7.688 -0.439 -6.371 1.00 91.50 80 PRO A N 1
ATOM 642 C CA . PRO A 1 80 ? -8.871 -0.311 -5.526 1.00 91.50 80 PRO A CA 1
ATOM 643 C C . PRO A 1 80 ? -8.844 0.979 -4.695 1.00 91.50 80 PRO A C 1
ATOM 645 O O . PRO A 1 80 ? -7.792 1.421 -4.230 1.00 91.50 80 PRO A O 1
ATOM 648 N N . LYS A 1 81 ? -10.013 1.597 -4.503 1.00 85.81 81 LYS A N 1
ATOM 649 C CA . LYS A 1 81 ? -10.144 2.804 -3.673 1.00 85.81 81 LYS A CA 1
ATOM 650 C C . LYS A 1 81 ? -10.326 2.439 -2.201 1.00 85.81 81 LYS A C 1
ATOM 652 O O . LYS A 1 81 ? -10.719 1.326 -1.877 1.00 85.81 81 LYS A O 1
ATOM 657 N N . ASN A 1 82 ? -10.057 3.399 -1.314 1.00 87.38 82 ASN A N 1
ATOM 658 C CA . ASN A 1 82 ? -10.236 3.260 0.139 1.00 87.38 82 ASN A CA 1
ATOM 659 C C . ASN A 1 82 ? -9.338 2.195 0.796 1.00 87.38 82 ASN A C 1
ATOM 661 O O . ASN A 1 82 ? -9.603 1.773 1.918 1.00 87.38 82 ASN A O 1
ATOM 665 N N . GLN A 1 83 ? -8.255 1.803 0.128 1.00 87.00 83 GLN A N 1
ATOM 666 C CA . GLN A 1 83 ? -7.216 0.943 0.680 1.00 87.00 83 GLN A CA 1
ATOM 667 C C . GLN A 1 83 ? -5.834 1.444 0.262 1.00 87.00 83 GLN A C 1
ATOM 669 O O . GLN A 1 83 ? -5.667 2.033 -0.808 1.00 87.00 83 GLN A O 1
ATOM 674 N N . ILE A 1 84 ? -4.837 1.209 1.112 1.00 93.31 84 ILE A N 1
ATOM 675 C CA . ILE A 1 84 ? -3.444 1.533 0.805 1.00 93.31 84 ILE A CA 1
ATOM 676 C C . ILE A 1 84 ? -2.932 0.472 -0.170 1.00 93.31 84 ILE A C 1
ATOM 678 O O . ILE A 1 84 ? -2.924 -0.714 0.150 1.00 93.31 84 ILE A O 1
ATOM 682 N N . THR A 1 85 ? -2.526 0.899 -1.365 1.00 90.94 85 THR A N 1
ATOM 683 C CA . THR A 1 85 ? -1.953 0.018 -2.391 1.00 90.94 85 THR A CA 1
ATOM 684 C C . THR A 1 85 ? -0.493 0.399 -2.587 1.00 90.94 85 THR A C 1
ATOM 686 O O . THR A 1 85 ? -0.202 1.531 -2.967 1.00 90.94 85 THR A O 1
ATOM 689 N N . VAL A 1 86 ? 0.421 -0.531 -2.311 1.00 94.38 86 VAL A N 1
ATOM 690 C CA . VAL A 1 86 ? 1.865 -0.326 -2.481 1.00 94.38 86 VAL A CA 1
ATOM 691 C C . VAL A 1 86 ? 2.301 -1.006 -3.773 1.00 94.38 86 VAL A C 1
ATOM 693 O O . VAL A 1 86 ? 2.075 -2.201 -3.947 1.00 94.38 86 VAL A O 1
ATOM 696 N N . ILE A 1 87 ? 2.914 -0.242 -4.676 1.00 91.69 87 ILE A N 1
ATOM 697 C CA . ILE A 1 87 ? 3.484 -0.751 -5.925 1.00 91.69 87 ILE A CA 1
ATOM 698 C C . ILE A 1 87 ? 4.999 -0.775 -5.742 1.00 91.69 87 ILE A C 1
ATOM 700 O O . ILE A 1 87 ? 5.607 0.267 -5.507 1.00 91.69 87 ILE A O 1
ATOM 704 N N . THR A 1 88 ? 5.597 -1.960 -5.816 1.00 93.38 88 THR A N 1
ATOM 705 C CA . THR A 1 88 ? 7.044 -2.162 -5.690 1.00 93.38 88 THR A CA 1
ATOM 706 C C . THR A 1 88 ? 7.635 -2.674 -7.001 1.00 93.38 88 THR A C 1
ATOM 708 O O . THR A 1 88 ? 6.919 -3.116 -7.899 1.00 93.38 88 THR A O 1
ATOM 711 N N . GLY A 1 89 ? 8.958 -2.602 -7.115 1.00 91.62 89 GLY A N 1
ATOM 712 C CA . GLY A 1 89 ? 9.716 -3.118 -8.245 1.00 91.62 89 GLY A CA 1
ATOM 713 C C . GLY A 1 89 ? 11.197 -3.196 -7.894 1.00 91.62 89 GLY A C 1
ATOM 714 O O . GLY A 1 89 ? 11.646 -2.554 -6.945 1.00 91.62 89 GLY A O 1
ATOM 715 N N . VAL A 1 90 ? 11.934 -4.009 -8.643 1.00 84.50 90 VAL A N 1
ATOM 716 C CA . VAL A 1 90 ? 13.400 -4.006 -8.630 1.00 84.50 90 VAL A CA 1
ATOM 717 C C . VAL A 1 90 ? 13.882 -2.956 -9.636 1.00 84.50 90 VAL A C 1
ATOM 719 O O . VAL A 1 90 ? 13.305 -2.861 -10.721 1.00 84.50 90 VAL A O 1
ATOM 722 N N . SER A 1 91 ? 14.870 -2.142 -9.252 1.00 68.19 91 SER A N 1
ATOM 723 C CA . SER A 1 91 ? 15.575 -1.230 -10.169 1.00 68.19 91 SER A CA 1
ATOM 724 C C . SER A 1 91 ? 16.671 -1.961 -10.924 1.00 68.19 91 SER A C 1
ATOM 726 O O . SER A 1 91 ? 17.354 -2.789 -10.280 1.00 68.19 91 SER A O 1
#

Organism: NCBI:txid2782350

InterPro domains:
  IPR027417 P-loop containing nucleoside triphosphate hydrolase [G3DSA:3.40.50.300] (65-91)